Protein AF-A0A2D6FI35-F1 (afdb_monomer)

Mean predicted aligned error: 7.42 Å

pLDDT: mean 83.02, std 9.58, range [52.34, 93.69]

Sequence (51 aa):
MSAQQKAIRNIAIIAHVDHGKTTLVDSLLAQSGIFRDNEAVPTCVMDSNDL

Radius of gyration: 15.03 Å;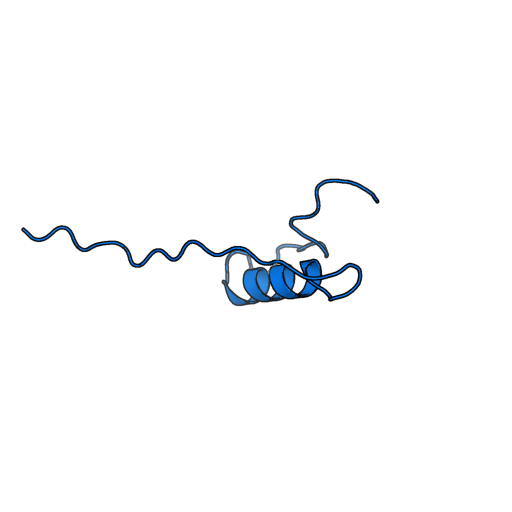 Cα contacts (8 Å, |Δi|>4): 17; chains: 1; bounding box: 39×29×36 Å

Structure (mmCIF, N/CA/C/O backbone):
data_AF-A0A2D6FI35-F1
#
_entry.id   AF-A0A2D6FI35-F1
#
loop_
_atom_site.group_PDB
_atom_site.id
_atom_site.type_symbol
_atom_site.label_atom_id
_atom_site.label_alt_id
_atom_site.label_comp_id
_atom_site.label_asym_id
_atom_site.label_entity_id
_atom_site.label_seq_id
_atom_site.pdbx_PDB_ins_code
_atom_site.Cartn_x
_atom_site.Cartn_y
_atom_site.Cartn_z
_atom_site.occupancy
_atom_site.B_iso_or_equiv
_atom_site.auth_seq_id
_atom_site.auth_comp_id
_atom_site.auth_asym_id
_atom_site.auth_atom_id
_atom_site.pdbx_PDB_model_num
ATOM 1 N N . MET A 1 1 ? -23.830 0.456 30.716 1.00 52.34 1 MET A N 1
ATOM 2 C CA . MET A 1 1 ? -23.437 1.061 29.425 1.00 52.34 1 MET A CA 1
ATOM 3 C C . MET A 1 1 ? -22.366 0.169 28.816 1.00 52.34 1 MET A C 1
ATOM 5 O O . MET A 1 1 ? -21.257 0.152 29.331 1.00 52.34 1 MET A O 1
ATOM 9 N N . SER A 1 2 ? -22.707 -0.667 27.831 1.00 57.72 2 SER A N 1
ATOM 10 C CA . SER A 1 2 ? -21.712 -1.508 27.155 1.00 57.72 2 SER A CA 1
ATOM 11 C C . SER A 1 2 ? -20.835 -0.615 26.284 1.00 57.72 2 SER A C 1
ATOM 13 O O . SER A 1 2 ? -21.350 0.070 25.402 1.00 57.72 2 SER A O 1
ATOM 15 N N . ALA A 1 3 ? -19.527 -0.599 26.530 1.00 66.62 3 ALA A N 1
ATOM 16 C CA . ALA A 1 3 ? -18.588 0.025 25.612 1.00 66.62 3 ALA A CA 1
ATOM 17 C C . ALA A 1 3 ? -18.683 -0.721 24.274 1.00 66.62 3 ALA A C 1
ATOM 19 O O . ALA A 1 3 ? -18.300 -1.886 24.180 1.00 66.62 3 ALA A O 1
ATOM 20 N N 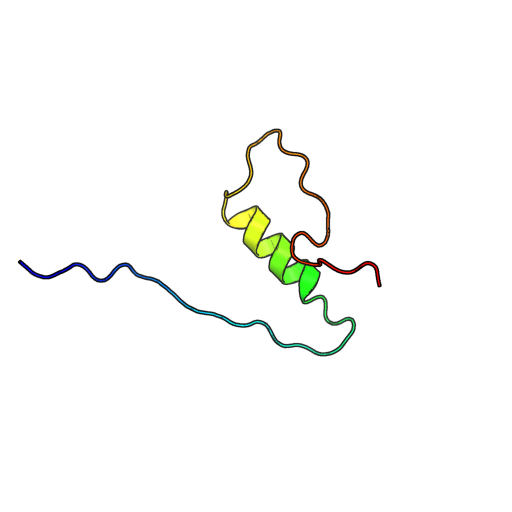. GLN A 1 4 ? -19.259 -0.075 23.260 1.00 72.00 4 GLN A N 1
ATOM 21 C CA . GLN A 1 4 ? -19.279 -0.594 21.899 1.00 72.00 4 GLN A CA 1
ATOM 22 C C . GLN A 1 4 ? -17.817 -0.762 21.468 1.00 72.00 4 GLN A C 1
ATOM 24 O O . GLN A 1 4 ? -17.112 0.229 21.269 1.00 72.00 4 GLN A O 1
ATOM 29 N N . GLN A 1 5 ? -17.330 -2.000 21.368 1.00 74.19 5 GLN A N 1
ATOM 30 C CA . GLN A 1 5 ? -15.996 -2.232 20.832 1.00 74.19 5 GLN A CA 1
ATOM 31 C C . GLN A 1 5 ? -15.976 -1.742 19.384 1.00 74.19 5 GLN A C 1
ATOM 33 O O . GLN A 1 5 ? -16.751 -2.199 18.542 1.00 74.19 5 GLN A O 1
ATOM 38 N N . LYS A 1 6 ? -15.102 -0.774 19.099 1.00 79.19 6 LYS A N 1
ATOM 39 C CA . LYS A 1 6 ? -14.841 -0.313 17.737 1.00 79.19 6 LYS A CA 1
ATOM 40 C C . LYS A 1 6 ? -14.324 -1.519 16.950 1.00 79.19 6 LYS A C 1
ATOM 42 O O . LYS A 1 6 ? -13.351 -2.141 17.367 1.00 79.19 6 LYS A O 1
ATOM 47 N N . ALA A 1 7 ? -14.989 -1.870 15.851 1.00 86.12 7 ALA A N 1
ATOM 48 C CA . ALA A 1 7 ? -14.625 -3.014 15.017 1.00 86.12 7 ALA A CA 1
ATOM 49 C C . ALA A 1 7 ? -13.312 -2.733 14.260 1.00 86.12 7 ALA A C 1
ATOM 51 O O . ALA A 1 7 ? -13.319 -2.374 13.085 1.00 86.12 7 ALA A O 1
ATOM 52 N N . ILE A 1 8 ? -12.184 -2.846 14.959 1.00 89.69 8 ILE A N 1
ATOM 53 C CA . ILE A 1 8 ? -10.832 -2.660 14.425 1.00 89.69 8 ILE A CA 1
ATOM 54 C C . ILE A 1 8 ? -10.260 -4.036 14.086 1.00 89.69 8 ILE A C 1
ATOM 56 O O . ILE A 1 8 ? 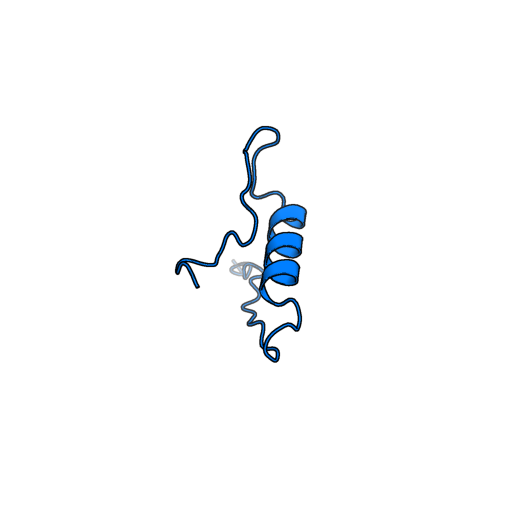-10.338 -4.961 14.894 1.00 89.69 8 ILE A O 1
ATOM 60 N N . ARG A 1 9 ? -9.670 -4.172 12.895 1.00 89.44 9 ARG A N 1
ATOM 61 C CA . ARG A 1 9 ? -8.944 -5.376 12.471 1.00 89.44 9 ARG A CA 1
ATOM 62 C C . ARG A 1 9 ? -7.489 -5.010 12.215 1.00 89.44 9 ARG A C 1
ATOM 64 O O . ARG A 1 9 ? -7.213 -4.211 11.328 1.00 89.44 9 ARG A O 1
ATOM 71 N N . ASN A 1 10 ? -6.581 -5.607 12.979 1.00 91.31 10 ASN A N 1
ATOM 72 C CA . ASN A 1 10 ? -5.145 -5.506 12.733 1.00 91.31 10 ASN A CA 1
ATOM 73 C C . ASN A 1 10 ? -4.757 -6.603 11.737 1.00 91.31 10 ASN A C 1
ATOM 75 O O . ASN A 1 10 ? -5.026 -7.777 11.995 1.00 91.31 10 ASN A O 1
ATOM 79 N N . ILE A 1 11 ? -4.162 -6.230 10.605 1.00 90.94 11 ILE A N 1
ATOM 80 C CA . ILE A 1 11 ? -3.769 -7.155 9.535 1.00 90.94 11 ILE A CA 1
ATOM 81 C C . ILE A 1 11 ? -2.311 -6.909 9.134 1.00 90.94 11 ILE A C 1
ATOM 83 O O . ILE A 1 11 ? -1.817 -5.792 9.256 1.00 90.94 11 ILE A O 1
ATOM 87 N N . ALA A 1 12 ? -1.638 -7.952 8.651 1.00 92.75 12 ALA A N 1
ATOM 88 C CA . ALA A 1 12 ? -0.295 -7.880 8.081 1.00 92.75 12 ALA A CA 1
ATOM 89 C C . ALA A 1 12 ? -0.284 -8.611 6.733 1.00 92.75 12 ALA A C 1
ATOM 91 O O . ALA A 1 12 ? -0.884 -9.679 6.603 1.00 92.75 12 ALA A O 1
ATOM 92 N N . ILE A 1 13 ? 0.391 -8.038 5.737 1.00 88.75 13 ILE A N 1
ATOM 93 C CA . ILE A 1 13 ? 0.526 -8.617 4.396 1.00 88.75 13 ILE A CA 1
ATOM 94 C C . ILE A 1 13 ? 1.953 -9.146 4.247 1.00 88.75 13 ILE A C 1
ATOM 96 O O . ILE A 1 13 ? 2.916 -8.394 4.375 1.00 88.75 13 ILE A O 1
ATOM 100 N N . ILE A 1 14 ? 2.088 -10.443 3.969 1.00 91.62 14 ILE A N 1
ATOM 101 C CA . ILE A 1 14 ? 3.373 -11.116 3.749 1.00 91.62 14 ILE A CA 1
ATOM 102 C C . ILE A 1 14 ? 3.290 -11.866 2.423 1.00 91.62 14 ILE A C 1
ATOM 104 O O . ILE A 1 14 ? 2.327 -12.578 2.158 1.00 91.62 14 ILE A O 1
ATOM 108 N N . ALA A 1 15 ? 4.307 -11.707 1.587 1.00 91.06 15 ALA A N 1
ATOM 109 C CA . ALA A 1 15 ? 4.436 -12.385 0.305 1.00 91.06 15 ALA A CA 1
ATOM 110 C C . ALA A 1 15 ? 5.904 -12.392 -0.134 1.00 91.06 15 ALA A C 1
ATOM 112 O O . ALA A 1 15 ? 6.712 -11.593 0.352 1.00 91.06 15 ALA A O 1
ATOM 113 N N . HIS A 1 16 ? 6.231 -13.241 -1.103 1.00 93.69 16 HIS A N 1
ATOM 114 C CA . HIS A 1 16 ? 7.553 -13.295 -1.724 1.00 93.69 16 HIS A CA 1
ATOM 1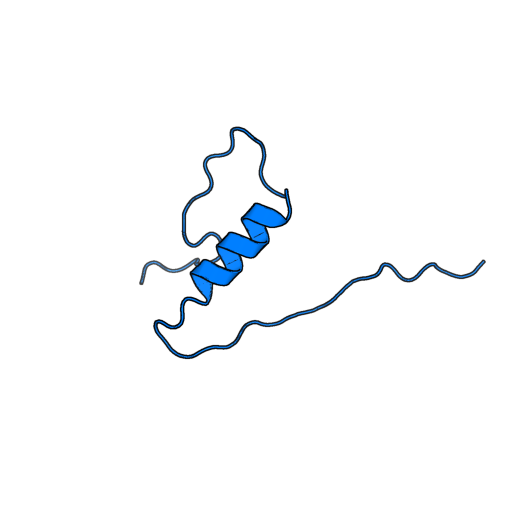15 C C . HIS A 1 16 ? 7.871 -12.021 -2.532 1.00 93.69 16 HIS A C 1
ATOM 117 O O . HIS A 1 16 ? 6.980 -11.202 -2.790 1.00 93.69 16 HIS A O 1
ATOM 1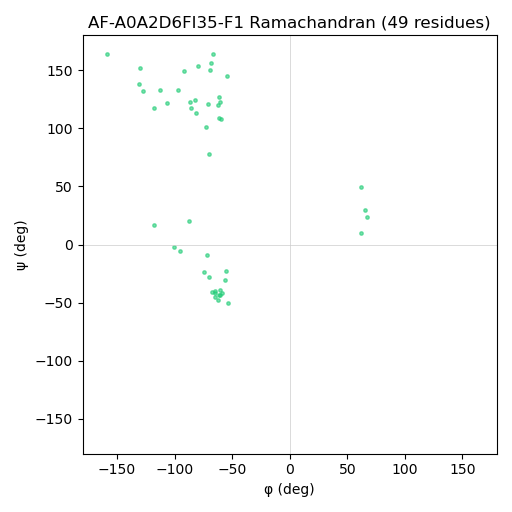23 N N . VAL A 1 17 ? 9.146 -11.809 -2.872 1.00 89.19 17 VAL A N 1
ATOM 124 C CA . VAL A 1 17 ? 9.587 -10.709 -3.751 1.00 89.19 17 VAL A CA 1
ATOM 125 C C . VAL A 1 17 ? 8.804 -10.776 -5.072 1.00 89.19 17 VAL A C 1
ATOM 127 O O . VAL A 1 17 ? 8.390 -11.856 -5.481 1.00 89.19 17 VAL A O 1
ATOM 130 N N . ASP A 1 18 ? 8.490 -9.620 -5.659 1.00 87.94 18 ASP A N 1
ATOM 131 C CA . ASP A 1 18 ? 7.711 -9.476 -6.905 1.00 87.94 18 ASP A CA 1
ATOM 132 C C . ASP A 1 18 ? 6.262 -10.002 -6.891 1.00 87.94 18 ASP A C 1
ATOM 134 O O . ASP A 1 18 ? 5.582 -10.006 -7.911 1.00 87.94 18 ASP A O 1
ATOM 138 N N . HIS A 1 19 ? 5.715 -10.368 -5.728 1.00 92.38 19 HIS A N 1
ATOM 139 C CA . HIS A 1 19 ? 4.314 -10.808 -5.609 1.00 92.38 19 HIS A CA 1
ATOM 140 C C . HIS A 1 19 ? 3.317 -9.653 -5.390 1.00 92.38 19 HIS A C 1
ATOM 142 O O . HIS A 1 19 ? 2.223 -9.865 -4.870 1.00 92.38 19 HIS A O 1
ATOM 148 N N . GLY A 1 20 ? 3.694 -8.415 -5.722 1.00 88.31 20 GLY A N 1
ATOM 149 C CA . GLY A 1 20 ? 2.764 -7.280 -5.719 1.00 88.31 20 GLY A CA 1
ATOM 150 C C . GLY A 1 20 ? 2.204 -6.886 -4.345 1.00 88.31 20 GLY A C 1
ATOM 151 O O . GLY A 1 20 ? 1.088 -6.378 -4.272 1.00 88.31 20 GLY A O 1
ATOM 152 N N . LYS A 1 21 ? 2.949 -7.101 -3.246 1.00 92.81 21 LYS A N 1
ATOM 153 C CA . LYS A 1 21 ? 2.527 -6.667 -1.893 1.00 92.81 21 LYS A CA 1
ATOM 154 C C . LYS A 1 21 ? 2.175 -5.187 -1.867 1.00 92.81 21 LYS A C 1
ATOM 156 O O . LYS A 1 21 ? 1.100 -4.827 -1.404 1.00 92.81 21 LYS A O 1
ATOM 161 N N . THR A 1 22 ? 3.072 -4.361 -2.395 1.00 90.69 22 THR A N 1
ATOM 162 C CA . THR A 1 22 ? 2.900 -2.914 -2.458 1.00 90.69 22 THR A CA 1
ATOM 163 C C . THR A 1 22 ? 1.676 -2.541 -3.298 1.00 90.69 22 THR A C 1
ATOM 165 O O . THR A 1 22 ? 0.836 -1.776 -2.845 1.00 90.69 22 THR A O 1
ATOM 168 N N . THR A 1 23 ? 1.472 -3.191 -4.449 1.00 90.69 23 THR A N 1
ATOM 169 C CA . THR A 1 23 ? 0.288 -2.985 -5.304 1.00 90.69 23 THR A CA 1
ATOM 170 C C . THR A 1 23 ? -1.028 -3.323 -4.595 1.00 90.69 23 THR A C 1
ATOM 172 O O . THR A 1 23 ? -2.034 -2.629 -4.766 1.00 90.69 23 THR A O 1
ATOM 175 N N . LEU A 1 24 ? -1.042 -4.388 -3.786 1.00 90.75 24 LEU A N 1
ATOM 176 C CA . LEU A 1 24 ? -2.214 -4.771 -2.999 1.00 90.75 24 LEU A CA 1
ATOM 177 C C . LEU A 1 24 ? -2.502 -3.739 -1.902 1.00 90.75 24 LEU A C 1
ATOM 179 O O . LEU A 1 24 ? -3.660 -3.383 -1.689 1.00 90.75 24 LEU A O 1
ATOM 183 N N . VAL A 1 25 ? -1.459 -3.234 -1.241 1.00 90.50 25 VAL A N 1
ATOM 184 C CA . VAL A 1 25 ? -1.571 -2.160 -0.245 1.00 90.50 25 VAL A CA 1
ATOM 185 C C . VAL A 1 25 ? -2.116 -0.880 -0.881 1.00 90.50 25 VAL A C 1
ATOM 187 O O . VAL A 1 25 ? -3.092 -0.332 -0.372 1.00 90.50 25 VAL A O 1
ATOM 190 N N . ASP 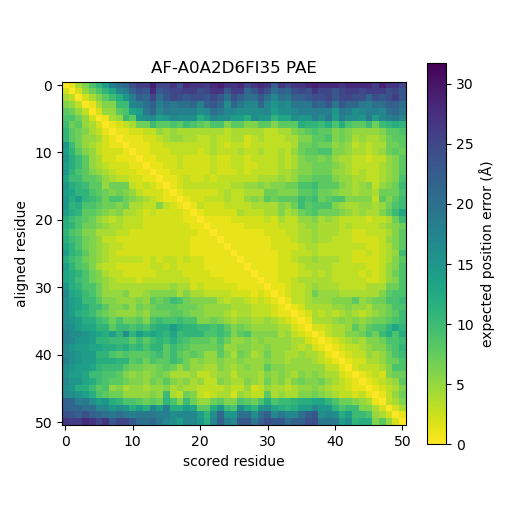A 1 26 ? -1.572 -0.455 -2.021 1.00 89.69 26 ASP A N 1
ATOM 191 C CA . ASP A 1 26 ? -2.036 0.737 -2.742 1.00 89.69 26 ASP A CA 1
ATOM 192 C C . ASP A 1 26 ? -3.519 0.623 -3.127 1.00 89.69 26 ASP A C 1
ATOM 194 O O . ASP A 1 26 ? -4.293 1.562 -2.941 1.00 89.69 26 ASP A O 1
ATOM 198 N N . SER A 1 27 ? -3.947 -0.556 -3.591 1.00 89.19 27 SER A N 1
ATOM 199 C CA . SER A 1 27 ? -5.348 -0.815 -3.953 1.00 89.19 27 SER A CA 1
ATOM 200 C C . SER A 1 27 ? -6.287 -0.735 -2.743 1.00 89.19 27 SER A C 1
ATOM 202 O O . SER A 1 27 ? -7.384 -0.181 -2.846 1.00 89.19 27 SER A O 1
ATOM 204 N N . LEU A 1 28 ? -5.861 -1.252 -1.584 1.00 90.44 28 LEU A N 1
ATOM 205 C CA . LEU A 1 28 ? -6.621 -1.146 -0.334 1.00 90.44 28 LEU A CA 1
ATOM 206 C C . LEU A 1 28 ? -6.740 0.309 0.131 1.00 90.44 28 LEU A C 1
ATOM 208 O O . LEU A 1 28 ? -7.820 0.729 0.549 1.00 90.44 28 LEU A O 1
ATOM 212 N N . LEU A 1 29 ? -5.656 1.083 0.036 1.00 88.94 29 LEU A N 1
ATOM 213 C CA . LEU A 1 29 ? -5.660 2.504 0.382 1.00 88.94 29 LEU A CA 1
ATOM 214 C C . LEU A 1 29 ? -6.578 3.293 -0.563 1.00 88.94 29 LEU A C 1
ATOM 216 O O . LEU A 1 29 ? -7.430 4.044 -0.086 1.00 88.94 29 LEU A O 1
ATOM 220 N N . ALA A 1 30 ? -6.502 3.052 -1.874 1.00 86.94 30 ALA A N 1
ATOM 221 C CA . ALA A 1 30 ? -7.373 3.691 -2.860 1.00 86.94 30 ALA A CA 1
ATOM 222 C C . ALA A 1 30 ? -8.861 3.379 -2.616 1.00 86.94 30 ALA A C 1
ATOM 224 O O . ALA A 1 30 ? -9.700 4.278 -2.642 1.00 86.94 30 ALA A O 1
ATOM 225 N N . GLN A 1 31 ? -9.197 2.121 -2.308 1.00 87.38 31 GLN A N 1
ATOM 226 C CA . GLN A 1 31 ? -10.574 1.722 -2.004 1.00 87.38 31 GLN A CA 1
ATOM 227 C C . GLN A 1 31 ? -11.077 2.276 -0.660 1.00 87.38 31 GLN A C 1
ATOM 229 O O . GLN A 1 31 ? -12.280 2.469 -0.484 1.00 87.38 31 GLN A O 1
ATOM 234 N N . SER A 1 32 ? -10.183 2.526 0.301 1.00 86.62 32 SER A N 1
ATOM 235 C CA . SER A 1 32 ? -10.561 2.965 1.651 1.00 86.62 32 SER A CA 1
ATOM 236 C C . SER A 1 32 ? -11.081 4.406 1.731 1.00 86.62 32 SER A C 1
ATOM 238 O O . SER A 1 32 ? -11.598 4.801 2.776 1.00 86.62 32 SER A O 1
ATOM 240 N N . GLY A 1 33 ? -10.971 5.184 0.646 1.00 83.44 33 GLY A N 1
ATOM 241 C CA . GLY A 1 33 ? -11.457 6.565 0.588 1.00 83.44 33 GLY A CA 1
ATOM 242 C C . GLY A 1 33 ? -10.686 7.529 1.496 1.00 83.44 33 GLY A C 1
ATOM 243 O O . GLY A 1 33 ? -11.233 8.545 1.914 1.00 83.44 33 GLY A O 1
ATOM 244 N N . ILE A 1 34 ? -9.438 7.197 1.847 1.00 86.50 34 ILE A N 1
ATOM 245 C CA . ILE A 1 34 ? -8.585 8.042 2.699 1.00 86.50 34 ILE A CA 1
ATOM 246 C C . ILE A 1 34 ? -8.028 9.266 1.966 1.00 86.50 34 ILE A C 1
ATOM 248 O O . ILE A 1 34 ? -7.678 10.248 2.616 1.00 86.50 34 ILE A O 1
ATOM 252 N N . PHE A 1 35 ? -7.943 9.201 0.636 1.00 85.31 35 PHE A N 1
ATOM 253 C CA . PHE A 1 35 ? -7.409 10.265 -0.206 1.00 85.31 35 PHE A CA 1
ATOM 254 C C . PHE A 1 35 ? -8.524 11.200 -0.666 1.00 85.31 35 PHE A C 1
ATOM 256 O O . PHE A 1 35 ? -9.671 10.782 -0.843 1.00 85.31 35 PHE A O 1
ATOM 263 N N . ARG A 1 36 ? -8.191 12.474 -0.875 1.00 83.06 36 ARG A N 1
ATOM 264 C CA . ARG A 1 36 ? -9.137 13.453 -1.435 1.00 83.06 36 ARG A CA 1
ATOM 265 C C . ARG A 1 36 ? -9.240 13.302 -2.955 1.00 83.06 36 ARG A C 1
ATOM 267 O O . ARG A 1 36 ? -8.260 12.967 -3.606 1.00 83.06 36 ARG A O 1
ATOM 274 N N . ASP A 1 37 ? -10.380 13.686 -3.533 1.00 76.88 37 ASP A N 1
ATOM 275 C CA . ASP A 1 37 ? -10.660 13.558 -4.980 1.00 76.88 37 ASP A CA 1
ATOM 276 C C . ASP A 1 37 ? -9.627 14.229 -5.912 1.00 76.88 37 ASP A C 1
ATOM 278 O O . ASP A 1 37 ? -9.507 13.851 -7.071 1.00 76.88 37 ASP A O 1
ATOM 282 N N . ASN A 1 38 ? -8.875 15.221 -5.421 1.00 78.88 38 ASN A N 1
ATOM 283 C CA . ASN A 1 38 ? -7.845 15.946 -6.180 1.00 78.88 38 ASN A CA 1
ATOM 284 C C . ASN A 1 38 ? -6.435 15.771 -5.592 1.00 78.88 38 ASN A C 1
ATOM 286 O O . ASN A 1 38 ? -5.542 16.582 -5.845 1.00 78.88 38 ASN A O 1
ATOM 290 N N . GLU A 1 39 ? -6.242 14.768 -4.741 1.00 82.81 39 GLU A N 1
ATOM 291 C CA . GLU A 1 39 ? -4.937 14.450 -4.180 1.00 82.81 39 GLU A CA 1
ATOM 292 C C . GLU A 1 39 ? -4.146 13.598 -5.172 1.00 82.81 39 GLU A C 1
ATOM 294 O O . GLU A 1 39 ? -4.604 12.550 -5.624 1.00 82.81 39 GLU A O 1
ATOM 299 N N . ALA A 1 40 ? -2.948 14.056 -5.530 1.00 78.00 40 ALA A N 1
ATOM 300 C CA . ALA A 1 40 ? -2.025 13.250 -6.312 1.00 78.00 40 ALA A CA 1
ATOM 301 C C . ALA A 1 40 ? -1.452 12.156 -5.405 1.00 78.00 40 ALA A C 1
ATOM 303 O O . ALA A 1 40 ? -0.563 12.415 -4.595 1.00 78.00 40 ALA A O 1
ATOM 304 N N . VAL A 1 41 ? -1.987 10.943 -5.527 1.00 79.69 41 VAL A N 1
ATOM 305 C CA . VAL A 1 41 ? -1.516 9.781 -4.771 1.00 79.69 41 VAL A CA 1
ATOM 306 C C . VAL A 1 41 ? -0.350 9.141 -5.532 1.00 79.69 41 VAL A C 1
ATOM 308 O O . VAL A 1 41 ? -0.548 8.706 -6.671 1.00 79.69 41 VAL A O 1
ATOM 311 N N . PRO A 1 42 ? 0.867 9.097 -4.961 1.00 78.06 42 PRO A N 1
ATOM 312 C CA . PRO A 1 42 ? 1.989 8.410 -5.588 1.00 78.06 42 PRO A CA 1
ATOM 313 C C . PRO A 1 42 ? 1.753 6.894 -5.600 1.00 78.06 42 PRO A C 1
ATOM 315 O O . PRO A 1 42 ? 1.022 6.357 -4.773 1.00 78.06 42 PRO A O 1
ATOM 318 N N . THR A 1 43 ? 2.387 6.180 -6.526 1.00 78.12 43 THR A N 1
ATOM 319 C CA . THR A 1 43 ? 2.474 4.714 -6.452 1.00 78.12 43 THR A CA 1
ATOM 320 C C . THR A 1 43 ? 3.369 4.305 -5.287 1.00 78.12 43 THR A C 1
ATOM 322 O O . THR A 1 43 ? 4.325 5.022 -4.990 1.00 78.12 43 THR A O 1
ATOM 325 N N . CYS A 1 44 ? 3.111 3.147 -4.679 1.00 82.44 44 CYS A N 1
ATOM 326 C CA . CYS A 1 44 ? 3.892 2.624 -3.561 1.00 82.44 44 CYS A CA 1
ATOM 327 C C . CYS A 1 44 ? 3.860 3.537 -2.326 1.00 82.44 44 CYS A C 1
ATOM 329 O O . CYS A 1 44 ? 4.895 3.845 -1.741 1.00 82.44 44 CYS A O 1
ATOM 331 N N . VAL A 1 45 ? 2.663 3.967 -1.910 1.00 81.44 45 VAL A N 1
ATOM 332 C CA . VAL A 1 45 ? 2.457 5.039 -0.907 1.00 81.44 45 VAL A CA 1
ATOM 333 C C . VAL A 1 45 ? 3.164 4.762 0.427 1.00 81.44 45 VAL A C 1
ATOM 335 O O . VAL A 1 45 ? 3.544 5.689 1.140 1.00 81.44 45 VAL A O 1
ATOM 338 N N . MET A 1 46 ? 3.312 3.486 0.789 1.00 83.56 46 MET A N 1
ATOM 339 C CA . MET A 1 46 ? 3.919 3.060 2.054 1.00 83.56 46 MET A CA 1
ATOM 340 C C . MET A 1 46 ? 5.417 2.732 1.954 1.00 83.56 46 MET A C 1
ATOM 342 O O . MET A 1 46 ? 6.040 2.487 2.991 1.00 83.56 46 MET A O 1
ATOM 346 N N . ASP A 1 47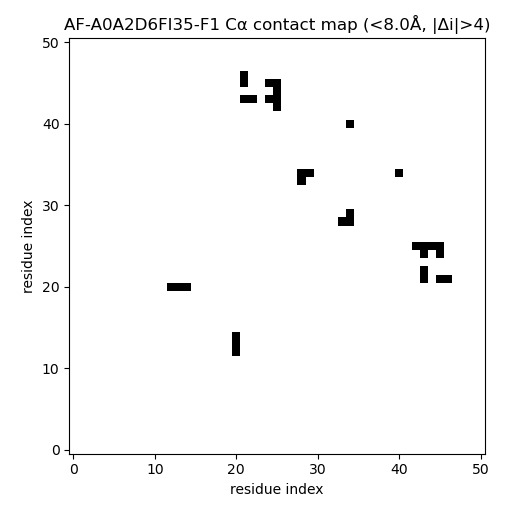 ? 6.009 2.738 0.758 1.00 83.75 47 ASP A N 1
ATOM 347 C CA . ASP A 1 47 ? 7.432 2.446 0.577 1.00 83.75 47 ASP A CA 1
ATOM 348 C C . ASP A 1 47 ? 8.254 3.711 0.886 1.00 83.75 47 ASP A C 1
ATOM 350 O O . ASP A 1 47 ? 8.141 4.734 0.220 1.00 83.75 47 ASP A O 1
ATOM 354 N N . SER A 1 48 ? 9.051 3.667 1.960 1.00 76.12 48 SER A N 1
ATOM 355 C CA . SER A 1 48 ? 9.829 4.826 2.453 1.00 76.12 48 SER A CA 1
ATOM 356 C C . SER A 1 48 ? 11.312 4.805 2.064 1.00 76.12 48 SER A C 1
ATOM 358 O O . SER A 1 48 ? 12.037 5.739 2.397 1.00 76.12 48 SER A O 1
ATOM 360 N N 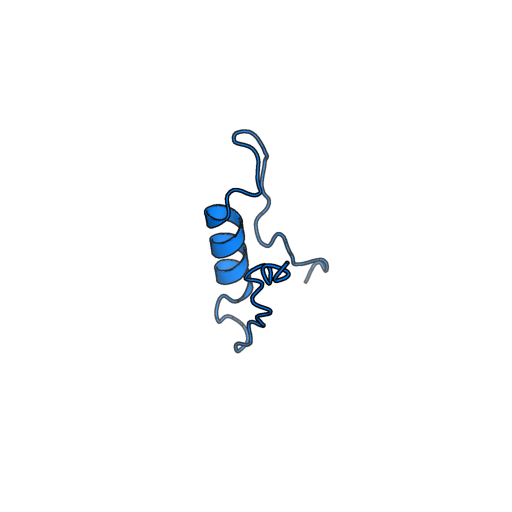. ASN A 1 49 ? 11.770 3.754 1.382 1.00 74.50 49 ASN A N 1
ATOM 361 C CA . ASN A 1 49 ? 13.129 3.655 0.858 1.00 74.50 49 ASN A CA 1
ATOM 362 C C . ASN A 1 49 ? 13.066 3.686 -0.671 1.00 74.50 49 ASN A C 1
ATOM 364 O O . ASN A 1 49 ? 12.297 2.923 -1.252 1.00 74.50 49 ASN A O 1
ATOM 368 N N . ASP A 1 50 ? 13.909 4.506 -1.305 1.00 62.94 50 ASP A N 1
ATOM 369 C CA . ASP A 1 50 ? 14.316 4.239 -2.686 1.00 62.94 50 ASP A CA 1
ATOM 370 C C . ASP A 1 50 ? 15.043 2.887 -2.684 1.00 62.94 50 ASP A C 1
ATOM 372 O O . ASP A 1 50 ? 15.930 2.656 -1.856 1.00 62.94 50 ASP A O 1
ATOM 376 N N . LEU A 1 51 ? 14.601 1.975 -3.549 1.00 58.47 51 LEU A N 1
ATOM 377 C CA . LEU A 1 51 ? 15.228 0.669 -3.770 1.00 58.47 51 LEU A CA 1
ATOM 378 C C . LEU A 1 51 ? 16.694 0.799 -4.205 1.00 58.47 51 LEU A C 1
ATOM 380 O O . LEU A 1 51 ? 16.982 1.642 -5.084 1.00 58.47 51 LEU A O 1
#

Foldseek 3Di:
DDDPPDPDDDDDDDDDPPPCSLVVVVVCVVVVPPDDPPDDQDRSNPDPDDD

Secondary structure (DSSP, 8-state):
----------------TTS-HHHHHHHHHHHTT-S-TT--PPSSTT--S--

Solvent-accessible surface area (backbone atoms only — not comparable to full-atom values): 3787 Å² total; per-residue (Å²): 133,82,80,78,76,76,92,77,82,92,83,85,89,84,74,64,88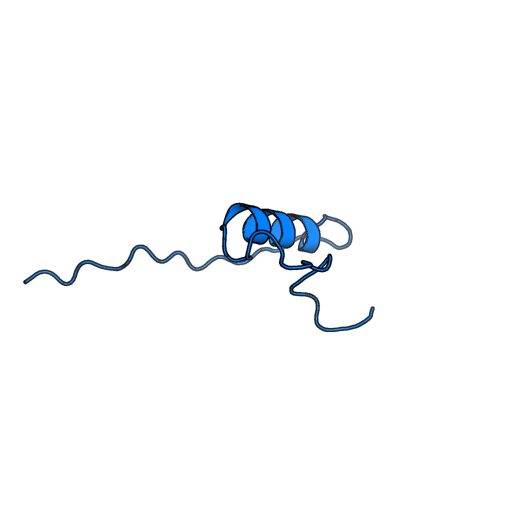,92,64,49,63,55,59,53,49,44,52,52,49,64,72,65,64,79,68,58,100,85,58,89,76,66,82,51,75,84,65,88,65,88,129